Protein AF-B7PK39-F1 (afdb_monomer)

Sequence (153 aa):
VVTKTRPCSPFPLQSGCPTLRVLHLSDTHVDMGYEEGSLANCEEPLCCRANDGRPRGPEHVAAGHWGYFKHCDIPPRTFENMLKHIRDCQKIDYVIWTGDSVAHDYWNTSRESNLAVIDYTTKTLAKYLDPSGVTVFPALGNHEGEPSDRYFL

Mean predicted aligned error: 5.94 Å

Foldseek 3Di:
DPPDDDPDDDDPDDPPDDDAAEAEAEQQAEDQQADFQWFQPAPDLATRGVVSGHDDDPPTDTAHPQGDDHSYHGHPVNVLVVLQCCLVPHDHQEYEYEANQHHPVLVPDDLVNLVVSVVSNVVSNCVRCVVVVYYYDYHYDQVSDVNGNDDDD

InterPro domains:
  IPR004843 Calcineurin-like, phosphoesterase domain [PF00149] (20-147)
  IPR029052 Metallo-dependent phosphatase-like [G3DSA:3.60.21.10] (18-151)
  IPR029052 Metallo-dependent phosphatase-like [SSF56300] (18-149)

Radius of gyration: 19.95 Å; Cα contacts (8 Å, |Δi|>4): 250; chains: 1; bounding box: 39×40×61 Å

pLDDT: mean 92.89, std 9.27, range [53.06, 98.69]

Solvent-accessible surface area (backbone atoms only — not comparable to full-atom values): 8952 Å² total; per-residue (Å²): 132,86,78,80,70,77,78,75,77,79,74,78,78,63,90,86,64,89,81,86,40,70,45,79,47,60,67,60,18,43,23,89,59,54,29,70,51,10,13,30,72,57,94,54,86,54,29,16,20,66,88,60,37,59,53,82,56,96,88,45,38,57,17,38,90,70,34,47,98,68,37,32,56,32,30,61,66,42,58,51,51,50,44,50,49,45,55,77,74,53,83,61,66,35,35,43,31,50,29,22,45,40,41,80,53,76,93,77,67,43,65,68,57,39,50,50,43,50,50,50,53,52,53,52,48,44,72,47,34,47,87,74,71,39,53,75,48,76,45,80,37,52,45,64,34,72,62,63,70,51,82,87,130

Organism: Ixodes scapularis (NCBI:txid6945)

Nearest PDB structures (foldseek):
  5fic-assembly4_D  TM=9.168E-01  e=5.416E-14  Mus musculus
  5hqn-assembly2_B  TM=9.186E-01  e=1.261E-13  Mus musculus
  5fi9-assembly1_A  TM=9.233E-01  e=1.117E-13  Mus musculus
  5jg8-assembly1_A  TM=9.296E-01  e=5.364E-13  Homo sapiens
  5qul-assembly1_A  TM=4.368E-01  e=7.209E+00  Pyrococcus furiosus

Secondary structure (DSSP, 8-state):
----PPPPPPPPPPTT-----EEEE----B-TTB-TTSBSS-SSSS-SBGGG----STT--BPBTTB-SSS--B-HHHHHHHHHHHHHH---SEEEE----B-S-TTS--HHHHHHHHHHHHHHHHHHHGGGT-EEEE---STTSSSTT----

Structure (mmCIF, N/CA/C/O backbone):
data_AF-B7PK39-F1
#
_entry.id   AF-B7PK39-F1
#
loop_
_atom_site.group_PDB
_atom_site.id
_atom_site.type_symbol
_atom_site.label_atom_id
_atom_site.label_alt_id
_atom_site.label_comp_id
_atom_site.label_asym_id
_atom_site.label_entity_id
_atom_site.label_seq_id
_atom_site.pdbx_PDB_ins_code
_atom_site.Cartn_x
_atom_site.Cartn_y
_atom_site.Cartn_z
_atom_site.occupancy
_atom_site.B_iso_or_equiv
_atom_site.auth_seq_id
_atom_site.auth_comp_id
_atom_site.auth_asym_id
_atom_site.auth_atom_id
_atom_site.pdbx_PDB_model_num
ATOM 1 N N . VAL A 1 1 ? 20.848 12.275 39.085 1.00 57.44 1 VAL A N 1
ATOM 2 C CA . VAL A 1 1 ? 20.715 10.842 38.733 1.00 57.44 1 VAL A CA 1
ATOM 3 C C . VAL A 1 1 ? 19.270 10.446 38.980 1.00 57.44 1 VAL A C 1
ATOM 5 O O . VAL A 1 1 ? 18.874 10.375 40.134 1.00 57.44 1 VAL A O 1
ATOM 8 N N . VAL A 1 2 ? 18.457 10.301 37.929 1.00 55.69 2 VAL A N 1
ATOM 9 C CA . VAL A 1 2 ? 17.087 9.782 38.074 1.00 55.69 2 VAL A CA 1
ATOM 10 C C . VAL A 1 2 ? 17.217 8.289 38.341 1.00 55.69 2 VAL A C 1
ATOM 12 O O . VAL A 1 2 ? 17.658 7.533 37.476 1.00 55.69 2 VAL A O 1
ATOM 15 N N . THR A 1 3 ? 16.922 7.865 39.564 1.00 59.22 3 THR A N 1
ATOM 16 C CA . THR A 1 3 ? 16.892 6.451 39.924 1.00 59.22 3 THR A CA 1
ATOM 17 C C . THR A 1 3 ? 15.700 5.817 39.217 1.00 59.22 3 THR A C 1
ATOM 19 O O . THR A 1 3 ? 14.547 6.054 39.566 1.00 59.22 3 THR A O 1
ATOM 22 N N . LYS A 1 4 ? 15.976 5.037 38.167 1.00 62.62 4 LYS A N 1
ATOM 23 C CA . LYS A 1 4 ? 14.967 4.245 37.461 1.00 62.62 4 LYS A CA 1
ATOM 24 C C . LYS A 1 4 ? 14.355 3.278 38.477 1.00 62.62 4 LYS A C 1
ATOM 26 O O . LYS A 1 4 ? 15.022 2.347 38.929 1.00 62.62 4 LYS A O 1
ATOM 31 N N . THR A 1 5 ? 13.125 3.544 38.906 1.00 68.62 5 THR A N 1
ATOM 32 C CA . THR A 1 5 ? 12.383 2.632 39.775 1.00 68.62 5 THR A CA 1
ATOM 33 C C . THR A 1 5 ? 12.206 1.304 39.046 1.00 68.62 5 THR A C 1
ATOM 35 O O . THR A 1 5 ? 12.088 1.263 37.817 1.00 68.62 5 THR A O 1
ATOM 38 N N . ARG A 1 6 ? 12.257 0.191 39.792 1.00 69.50 6 ARG A N 1
ATOM 39 C CA . ARG A 1 6 ? 11.995 -1.130 39.210 1.00 69.50 6 ARG A CA 1
ATOM 40 C C . ARG A 1 6 ? 10.620 -1.083 38.533 1.00 69.50 6 ARG A C 1
ATOM 42 O O . ARG A 1 6 ? 9.684 -0.599 39.176 1.00 69.50 6 ARG A O 1
ATOM 49 N N . PRO A 1 7 ? 10.489 -1.561 37.281 1.00 72.19 7 PRO A N 1
ATOM 50 C CA . PRO A 1 7 ? 9.181 -1.711 36.666 1.00 72.19 7 PRO A CA 1
ATOM 51 C C . PRO A 1 7 ? 8.297 -2.509 37.624 1.00 72.19 7 PRO A C 1
ATOM 53 O O . PRO A 1 7 ? 8.744 -3.520 38.172 1.00 72.19 7 PRO A O 1
ATOM 56 N N . CYS A 1 8 ? 7.083 -2.021 37.875 1.00 69.00 8 CYS A N 1
ATOM 57 C CA . CYS A 1 8 ? 6.112 -2.768 38.663 1.00 69.00 8 CYS A CA 1
ATOM 58 C C . CYS A 1 8 ? 5.937 -4.144 38.007 1.00 69.00 8 CYS A C 1
ATOM 60 O O . CYS A 1 8 ? 5.786 -4.216 36.785 1.00 69.00 8 CYS A O 1
ATOM 62 N N . SER A 1 9 ? 6.002 -5.225 38.790 1.00 71.75 9 SER A N 1
ATOM 63 C CA . SER A 1 9 ? 5.719 -6.559 38.260 1.00 71.75 9 SER A CA 1
ATOM 64 C C . SER A 1 9 ? 4.327 -6.538 37.623 1.00 71.75 9 SER A C 1
ATOM 66 O O . SER A 1 9 ? 3.400 -6.033 38.264 1.00 71.75 9 SER A O 1
ATOM 68 N N . PRO A 1 10 ? 4.158 -7.032 36.384 1.00 74.44 10 PRO A N 1
ATOM 69 C CA . PRO A 1 10 ? 2.854 -7.025 35.744 1.00 74.44 10 PRO A CA 1
ATOM 70 C C . PRO A 1 10 ? 1.879 -7.810 36.619 1.00 74.44 10 PRO A C 1
ATOM 72 O O . PRO A 1 10 ? 2.151 -8.951 36.999 1.00 74.44 10 PRO A O 1
ATOM 75 N N . PHE A 1 11 ? 0.759 -7.180 36.973 1.00 72.44 11 PHE A N 1
ATOM 76 C CA . PHE A 1 11 ? -0.318 -7.877 37.658 1.00 72.44 11 PHE A CA 1
ATOM 77 C C . PHE A 1 11 ? -0.808 -9.000 36.737 1.00 72.44 11 PHE A C 1
ATOM 79 O O . PHE A 1 11 ? -1.064 -8.734 35.558 1.00 72.44 11 PHE A O 1
ATOM 86 N N . PRO A 1 12 ? -0.918 -10.247 37.226 1.00 76.00 12 PRO A N 1
ATOM 87 C CA . PRO A 1 12 ? -1.445 -11.326 36.410 1.00 76.00 12 PRO A CA 1
ATOM 88 C C . PRO A 1 12 ? -2.855 -10.946 35.958 1.00 76.00 12 PRO A C 1
ATOM 90 O O . PRO A 1 12 ? -3.715 -10.622 36.780 1.00 76.00 12 PRO A O 1
ATOM 93 N N . LEU A 1 13 ? -3.069 -10.940 34.640 1.00 76.31 13 LEU A N 1
ATOM 94 C CA . LEU A 1 13 ? -4.383 -10.677 34.066 1.00 76.31 13 LEU A CA 1
ATOM 95 C C . LEU A 1 13 ? -5.362 -11.722 34.608 1.00 76.31 13 LEU A C 1
ATOM 97 O O . LEU A 1 13 ? -5.096 -12.924 34.555 1.00 76.31 13 LEU A O 1
ATOM 101 N N . GLN A 1 14 ? -6.487 -11.260 35.152 1.00 77.69 14 GLN A N 1
ATOM 102 C CA . GLN A 1 14 ? -7.544 -12.156 35.602 1.00 77.69 14 GLN A CA 1
ATOM 103 C C . GLN A 1 14 ? -8.109 -12.935 34.409 1.00 77.69 14 GLN A C 1
ATOM 105 O O . GLN A 1 14 ? -8.208 -12.430 33.288 1.00 77.69 14 GLN A O 1
ATOM 110 N N . SER A 1 15 ? -8.477 -14.192 34.649 1.00 81.50 15 SER A N 1
ATOM 111 C CA . SER A 1 15 ? -9.126 -15.020 33.633 1.00 81.50 15 SER A CA 1
ATOM 112 C C . SER A 1 15 ? -10.461 -14.389 33.223 1.00 81.50 15 SER A C 1
ATOM 114 O O . SER A 1 15 ? -11.266 -14.047 34.084 1.00 81.50 15 SER A O 1
ATOM 116 N N . GLY A 1 16 ? -10.696 -14.240 31.917 1.00 82.25 16 GLY A N 1
ATOM 117 C CA . GLY A 1 16 ? -11.945 -13.684 31.382 1.00 82.25 16 GLY A CA 1
ATOM 118 C C . GLY A 1 16 ? -11.951 -12.172 31.136 1.00 82.25 16 GLY A C 1
ATOM 119 O O . GLY A 1 16 ? -12.984 -11.646 30.727 1.00 82.25 16 GLY A O 1
ATOM 120 N N . CYS A 1 17 ? -10.829 -11.467 31.326 1.00 85.44 17 CYS A N 1
ATOM 121 C CA . CYS A 1 17 ? -10.727 -10.075 30.883 1.00 85.44 17 CYS A CA 1
ATOM 122 C C . CYS A 1 17 ? -10.944 -9.961 29.359 1.00 85.44 17 CYS A C 1
ATOM 124 O O . CYS A 1 17 ? -10.414 -10.787 28.605 1.00 85.44 17 CYS A O 1
ATOM 126 N N . PRO A 1 18 ? -11.683 -8.940 28.884 1.00 87.88 18 PRO A N 1
ATOM 127 C CA . PRO A 1 18 ? -11.814 -8.685 27.457 1.00 87.88 18 PRO A CA 1
ATOM 128 C C . PRO A 1 18 ? -10.438 -8.399 26.844 1.00 87.88 18 PRO A C 1
ATOM 130 O O . PRO A 1 18 ? -9.589 -7.751 27.457 1.00 87.88 18 PRO A O 1
ATOM 133 N N . THR A 1 19 ? -10.223 -8.895 25.628 1.00 90.31 19 THR A N 1
ATOM 134 C CA . THR A 1 19 ? -8.996 -8.659 24.859 1.00 90.31 19 THR A CA 1
ATOM 135 C C . THR A 1 19 ? -9.296 -7.724 23.702 1.00 90.31 19 THR A C 1
ATOM 137 O O . THR A 1 19 ? -10.348 -7.834 23.077 1.00 90.31 19 THR A O 1
ATOM 140 N N . LEU A 1 20 ? -8.362 -6.813 23.433 1.00 94.38 20 LEU A N 1
ATOM 141 C CA . LEU A 1 20 ? -8.376 -5.979 22.238 1.00 94.38 20 LEU A CA 1
ATOM 142 C C . LEU A 1 20 ? -7.476 -6.607 21.177 1.00 94.38 20 LEU A C 1
ATOM 144 O O . LEU A 1 20 ? -6.361 -7.044 21.472 1.00 94.38 20 LEU A O 1
ATOM 148 N N . ARG A 1 21 ? -7.956 -6.634 19.939 1.00 95.81 21 ARG A N 1
ATOM 149 C CA . A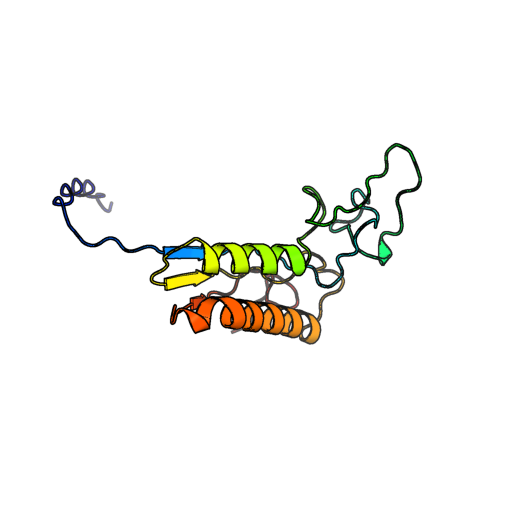RG A 1 21 ? -7.242 -7.110 18.756 1.00 95.81 21 ARG A CA 1
ATOM 150 C C . ARG A 1 21 ? -6.919 -5.909 17.884 1.00 95.81 21 ARG A C 1
ATOM 152 O O . ARG A 1 21 ? -7.780 -5.385 17.181 1.00 95.81 21 ARG A O 1
ATOM 159 N N . VAL A 1 22 ? -5.666 -5.483 17.964 1.00 97.94 22 VAL A N 1
ATOM 160 C CA . VAL A 1 22 ? -5.146 -4.333 17.226 1.00 97.94 22 VAL A CA 1
ATOM 161 C C . VAL A 1 22 ? -4.411 -4.841 16.001 1.00 97.94 22 VAL A C 1
ATOM 163 O O . VAL A 1 22 ? -3.466 -5.619 16.131 1.00 97.94 22 VAL A O 1
ATOM 166 N N . LEU A 1 23 ? -4.841 -4.410 14.819 1.00 98.06 23 LEU A N 1
ATOM 167 C CA . LEU A 1 23 ? -4.058 -4.615 13.607 1.00 98.06 23 LEU A CA 1
ATOM 168 C C . LEU A 1 23 ? -3.035 -3.485 13.495 1.00 98.06 23 LEU A C 1
ATOM 170 O O . LEU A 1 23 ? -3.400 -2.315 13.578 1.00 98.06 23 LEU A O 1
ATOM 174 N N . HIS A 1 24 ? -1.771 -3.830 13.275 1.00 98.38 24 HIS A N 1
ATOM 175 C CA . HIS A 1 24 ? -0.722 -2.863 12.965 1.00 98.38 24 HIS A CA 1
ATOM 176 C C . HIS A 1 24 ? -0.264 -3.081 11.523 1.00 98.38 24 HIS A C 1
ATOM 178 O O . HIS A 1 24 ? 0.194 -4.169 11.179 1.00 98.38 24 HIS A O 1
ATOM 184 N N . LEU A 1 25 ? -0.441 -2.060 10.687 1.00 98.19 25 LEU A N 1
ATOM 185 C CA . LEU A 1 25 ? 0.040 -2.004 9.309 1.00 98.19 25 LEU A CA 1
ATOM 186 C C . LEU A 1 25 ? 1.148 -0.956 9.195 1.00 98.19 25 LEU A C 1
ATOM 188 O O . LEU A 1 25 ? 1.045 0.117 9.785 1.00 98.19 25 LEU A O 1
ATOM 192 N N . SER A 1 26 ? 2.180 -1.250 8.417 1.00 98.06 26 SER A N 1
ATOM 193 C CA . 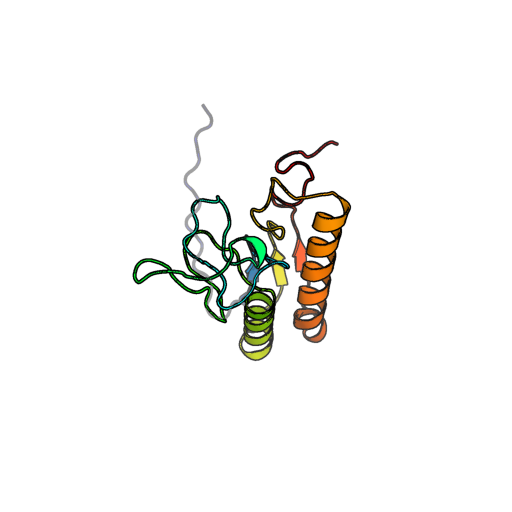SER A 1 26 ? 3.309 -0.354 8.159 1.00 98.06 26 SER A CA 1
ATOM 194 C C . SER A 1 26 ? 3.968 -0.738 6.837 1.00 98.06 26 SER A C 1
ATOM 196 O O . SER A 1 26 ? 3.801 -1.886 6.415 1.00 98.06 26 SER A O 1
ATOM 198 N N . ASP A 1 27 ? 4.687 0.199 6.217 1.00 98.00 27 ASP A N 1
ATOM 199 C CA . ASP A 1 27 ? 5.629 -0.062 5.117 1.00 98.00 27 ASP A CA 1
ATOM 200 C C . ASP A 1 27 ? 4.978 -0.830 3.958 1.00 98.00 27 ASP A C 1
ATOM 202 O O . ASP A 1 27 ? 5.487 -1.832 3.452 1.00 98.00 27 ASP A O 1
ATOM 206 N N . THR A 1 28 ? 3.775 -0.400 3.571 1.00 96.25 28 THR A N 1
ATOM 207 C CA . THR A 1 28 ? 3.022 -1.086 2.514 1.00 96.25 28 THR A CA 1
ATOM 208 C C . THR A 1 28 ? 3.646 -0.915 1.141 1.00 96.25 28 THR A C 1
ATOM 210 O O . THR A 1 28 ? 3.394 -1.783 0.314 1.00 96.25 28 THR A O 1
ATOM 213 N N . HIS A 1 29 ? 4.386 0.181 0.908 1.00 97.94 29 HIS A N 1
ATOM 214 C CA . HIS A 1 29 ? 5.094 0.512 -0.332 1.00 97.94 29 HIS A CA 1
ATOM 215 C C . HIS A 1 29 ? 4.413 -0.066 -1.578 1.00 97.94 29 HIS A C 1
ATOM 217 O O . HIS A 1 29 ? 4.843 -1.062 -2.161 1.00 97.94 29 HIS A O 1
ATOM 223 N N . VAL A 1 30 ? 3.270 0.515 -1.945 1.00 97.69 30 VAL A N 1
ATOM 224 C CA . VAL A 1 30 ? 2.487 0.029 -3.078 1.00 97.69 30 VAL A CA 1
ATOM 225 C C . VAL A 1 30 ? 3.053 0.626 -4.356 1.00 97.69 30 VAL A C 1
ATOM 227 O O . VAL A 1 30 ? 2.918 1.822 -4.620 1.00 97.69 30 VAL A O 1
ATOM 230 N N . ASP A 1 31 ? 3.643 -0.228 -5.182 1.00 97.56 31 ASP A N 1
ATOM 231 C CA . ASP A 1 31 ? 4.198 0.176 -6.460 1.00 97.56 31 ASP A CA 1
ATOM 232 C C . ASP A 1 31 ? 3.139 0.128 -7.567 1.00 97.56 31 ASP A C 1
ATOM 234 O O . ASP A 1 31 ? 2.844 -0.916 -8.156 1.00 97.56 31 ASP A O 1
ATOM 238 N N . MET A 1 32 ? 2.593 1.300 -7.892 1.00 96.75 32 MET A N 1
ATOM 239 C CA . MET A 1 32 ? 1.640 1.470 -8.994 1.00 96.75 32 MET A CA 1
ATOM 240 C C . MET A 1 32 ? 2.251 1.179 -10.376 1.00 96.75 32 MET A C 1
ATOM 242 O O . MET A 1 32 ? 1.506 0.957 -11.330 1.00 96.75 32 MET A O 1
ATOM 246 N N . GLY A 1 33 ? 3.581 1.171 -10.491 1.00 96.38 33 GLY A N 1
ATOM 247 C CA . GLY A 1 33 ? 4.331 0.816 -11.693 1.00 96.38 33 GLY A CA 1
ATOM 248 C C . GLY A 1 33 ? 4.683 -0.670 -11.807 1.00 96.38 33 GLY A C 1
ATOM 249 O O . GLY A 1 33 ? 5.221 -1.065 -12.844 1.00 96.38 33 GLY A O 1
ATOM 250 N N . TYR A 1 34 ? 4.383 -1.494 -10.793 1.00 98.06 34 TYR A N 1
ATOM 251 C CA . TYR A 1 34 ? 4.747 -2.911 -10.789 1.00 98.06 34 TYR A CA 1
ATOM 252 C C . TYR A 1 34 ? 4.119 -3.653 -11.973 1.00 98.06 34 TYR A C 1
ATOM 254 O O . TYR A 1 34 ? 2.893 -3.773 -12.085 1.00 98.06 34 TYR A O 1
ATOM 262 N N . GLU A 1 35 ? 4.953 -4.287 -12.793 1.00 98.25 35 GLU A N 1
ATOM 263 C CA . GLU A 1 35 ? 4.534 -5.101 -13.926 1.00 98.25 35 GLU A CA 1
ATOM 264 C C . GLU A 1 35 ? 4.998 -6.553 -13.766 1.00 98.25 35 GLU A C 1
ATOM 266 O O . GLU A 1 35 ? 6.188 -6.849 -13.687 1.00 98.25 35 GLU A O 1
ATOM 271 N N . GLU A 1 36 ? 4.055 -7.496 -13.771 1.00 98.44 36 GLU A N 1
ATOM 272 C CA . GLU A 1 36 ? 4.386 -8.922 -13.761 1.00 98.44 36 GLU A CA 1
ATOM 273 C C . GLU A 1 36 ? 5.220 -9.323 -14.992 1.00 98.44 36 GLU A C 1
ATOM 275 O O . GLU A 1 36 ? 4.980 -8.907 -16.132 1.00 98.44 36 GLU A O 1
ATOM 280 N N . GLY A 1 37 ? 6.227 -10.161 -14.757 1.00 97.88 37 GLY A N 1
ATOM 281 C CA . GLY A 1 37 ? 7.142 -10.656 -15.775 1.00 97.88 37 GLY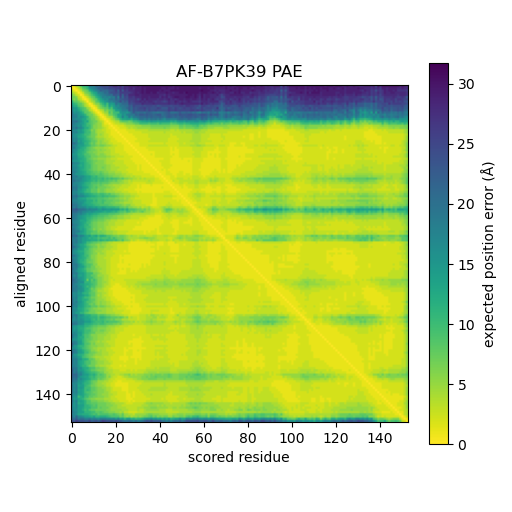 A CA 1
ATOM 282 C C . GLY A 1 37 ? 8.196 -9.650 -16.244 1.00 97.88 37 GLY A C 1
ATOM 283 O O . GLY A 1 37 ? 8.922 -9.957 -17.192 1.00 97.88 37 GLY A O 1
ATOM 284 N N . SER A 1 38 ? 8.249 -8.442 -15.681 1.00 97.88 38 SER A N 1
ATOM 285 C CA . SER A 1 38 ? 9.354 -7.497 -15.895 1.00 97.88 38 SER A C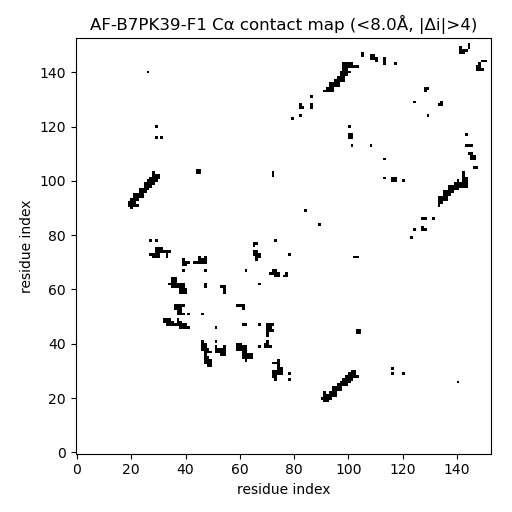A 1
ATOM 286 C C . SER A 1 38 ? 10.648 -8.005 -15.242 1.00 97.88 38 SER A C 1
ATOM 288 O O . SER A 1 38 ? 10.653 -9.041 -14.569 1.00 97.88 38 SER A O 1
ATOM 290 N N . LEU A 1 39 ? 11.771 -7.331 -15.482 1.00 97.75 39 LEU A N 1
ATOM 291 C CA . LEU A 1 39 ? 13.046 -7.679 -14.861 1.00 97.75 39 LEU A CA 1
ATOM 292 C C . LEU A 1 39 ? 13.019 -7.356 -13.356 1.00 97.75 39 LEU A C 1
ATOM 294 O O . LEU A 1 39 ? 12.858 -6.207 -12.962 1.00 97.75 39 LEU A O 1
ATOM 298 N N . ALA A 1 40 ? 13.204 -8.369 -12.510 1.00 97.50 40 ALA A N 1
ATOM 299 C CA . ALA A 1 40 ? 13.096 -8.240 -11.053 1.00 97.50 40 ALA A CA 1
ATOM 300 C C . ALA A 1 40 ? 14.446 -8.109 -10.327 1.00 97.50 40 ALA A C 1
ATOM 302 O O . ALA A 1 40 ? 14.500 -7.750 -9.152 1.00 97.50 40 ALA A O 1
ATOM 303 N N . ASN A 1 41 ? 15.544 -8.444 -11.002 1.00 96.06 41 ASN A N 1
ATOM 304 C CA . ASN A 1 41 ? 16.913 -8.332 -10.496 1.00 96.06 41 ASN A CA 1
ATOM 305 C C . ASN A 1 41 ? 17.757 -7.415 -11.390 1.00 96.06 41 ASN A C 1
ATOM 307 O O . ASN A 1 41 ? 18.819 -7.809 -11.865 1.00 96.06 41 ASN A O 1
ATOM 311 N N . CYS A 1 42 ? 17.234 -6.218 -11.641 1.00 93.44 42 CYS A N 1
ATOM 312 C CA . CYS A 1 42 ? 17.947 -5.138 -12.308 1.00 93.44 42 CYS A CA 1
ATOM 313 C C . CYS A 1 42 ? 19.033 -4.525 -11.395 1.00 93.44 42 CYS A C 1
ATOM 315 O O . CYS A 1 42 ? 19.169 -4.915 -10.234 1.00 93.44 42 CYS A O 1
ATOM 317 N N . GLU A 1 43 ? 19.819 -3.586 -11.926 1.00 91.44 43 GLU A N 1
ATOM 318 C CA . GLU A 1 43 ? 20.868 -2.870 -11.175 1.00 91.44 43 GLU A CA 1
ATOM 319 C C . GLU A 1 43 ? 20.370 -1.557 -10.533 1.00 91.44 43 GLU A C 1
ATOM 321 O O . GLU A 1 43 ? 21.143 -0.861 -9.876 1.00 91.44 43 GLU A O 1
ATOM 326 N N . GLU A 1 44 ? 19.085 -1.227 -10.699 1.00 90.88 44 GLU A N 1
ATOM 327 C CA . GLU A 1 44 ? 18.453 -0.042 -10.110 1.00 90.88 44 GLU A CA 1
ATOM 328 C C . GLU A 1 44 ? 18.026 -0.292 -8.650 1.00 90.88 44 GLU A C 1
ATOM 330 O O . GLU A 1 44 ? 17.843 -1.444 -8.237 1.00 90.88 44 GLU A O 1
ATOM 335 N N . PRO A 1 45 ? 17.818 0.766 -7.843 1.00 91.94 45 PRO A N 1
ATOM 336 C CA . PRO A 1 45 ? 17.361 0.605 -6.461 1.00 91.94 45 PRO A CA 1
ATOM 337 C C . PRO A 1 45 ? 15.966 -0.039 -6.341 1.00 91.94 45 PRO A C 1
ATOM 339 O O . PRO A 1 45 ? 15.691 -0.704 -5.341 1.00 91.94 45 PRO A O 1
ATOM 342 N N . LEU A 1 46 ? 15.115 0.138 -7.359 1.00 96.38 46 LEU A N 1
ATOM 343 C CA . LEU A 1 46 ? 13.784 -0.451 -7.500 1.00 96.38 46 LEU A CA 1
ATOM 344 C C . LEU A 1 46 ? 13.637 -1.001 -8.926 1.00 96.38 46 LEU A C 1
ATOM 346 O O . LEU A 1 46 ? 13.895 -0.290 -9.892 1.00 96.38 46 LEU A O 1
ATOM 350 N N . CYS A 1 47 ? 13.201 -2.250 -9.015 1.00 96.94 47 CYS A N 1
ATOM 351 C CA . CYS A 1 47 ? 12.961 -3.035 -10.216 1.00 96.94 47 CYS A CA 1
ATOM 352 C C . CYS A 1 47 ? 11.471 -3.434 -10.300 1.00 96.94 47 CYS A C 1
ATOM 354 O O . CYS A 1 47 ? 10.618 -2.914 -9.580 1.00 96.94 47 CYS A O 1
ATOM 356 N N . CYS A 1 48 ? 11.163 -4.457 -11.106 1.00 98.06 48 CYS A N 1
ATOM 357 C CA . CYS A 1 48 ? 9.821 -5.005 -11.304 1.00 98.06 48 CYS A CA 1
ATOM 358 C C . CYS A 1 48 ? 8.832 -4.062 -12.011 1.00 98.06 48 CYS A C 1
ATOM 360 O O . CYS A 1 48 ? 7.620 -4.284 -11.947 1.00 98.06 48 CYS A O 1
ATOM 362 N N . ARG A 1 49 ? 9.317 -3.053 -12.730 1.00 96.62 49 ARG A N 1
ATOM 363 C CA . ARG A 1 49 ? 8.513 -2.127 -13.526 1.00 96.62 49 ARG A CA 1
ATOM 364 C C . ARG A 1 49 ? 8.745 -2.323 -15.019 1.00 96.62 49 ARG A C 1
ATOM 366 O O . ARG A 1 49 ? 9.728 -2.910 -15.469 1.00 96.62 49 ARG A O 1
ATOM 373 N N . ALA A 1 50 ? 7.828 -1.791 -15.821 1.00 93.75 50 ALA A N 1
ATOM 374 C CA . ALA A 1 50 ? 7.881 -1.914 -17.279 1.00 93.75 50 ALA A CA 1
ATOM 375 C C . ALA A 1 50 ? 9.175 -1.353 -17.899 1.00 93.75 50 ALA A C 1
ATOM 377 O O . ALA A 1 50 ? 9.682 -1.878 -18.894 1.00 93.75 50 ALA A O 1
ATOM 378 N N . ASN A 1 51 ? 9.719 -0.286 -17.310 1.00 93.00 51 ASN A N 1
ATOM 379 C CA . ASN A 1 51 ? 10.934 0.386 -17.764 1.00 93.00 51 ASN A CA 1
ATOM 380 C C . ASN A 1 51 ? 12.226 -0.385 -17.443 1.00 93.00 51 ASN A C 1
ATOM 382 O O . ASN A 1 51 ? 13.229 -0.127 -18.103 1.00 93.00 51 ASN A O 1
ATOM 386 N N . ASP A 1 52 ? 12.194 -1.373 -16.544 1.00 94.31 52 ASP A N 1
ATOM 387 C CA . ASP A 1 52 ? 13.347 -2.249 -16.260 1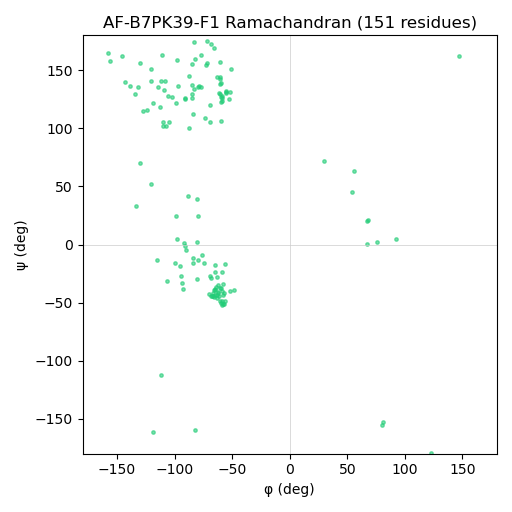.00 94.31 52 ASP A CA 1
ATOM 388 C C . ASP A 1 52 ? 13.549 -3.307 -17.357 1.00 94.31 52 ASP A C 1
ATOM 390 O O . ASP A 1 52 ? 14.546 -4.031 -17.402 1.00 94.31 52 ASP A O 1
ATOM 394 N N . GLY A 1 53 ? 12.588 -3.404 -18.280 1.00 94.94 53 GLY A N 1
ATOM 395 C CA . GLY A 1 53 ? 12.604 -4.339 -19.387 1.00 94.94 53 GLY A CA 1
ATOM 396 C C . GLY A 1 53 ? 12.175 -5.745 -18.981 1.00 94.94 53 GLY A C 1
ATOM 397 O O . GLY A 1 53 ? 11.398 -5.965 -18.054 1.00 94.94 53 GLY A O 1
ATOM 398 N N . ARG A 1 54 ? 12.640 -6.730 -19.752 1.00 96.69 54 ARG A N 1
ATOM 399 C CA . ARG A 1 54 ? 12.289 -8.145 -19.580 1.00 96.69 54 ARG A CA 1
ATOM 400 C C . ARG A 1 54 ? 13.551 -8.962 -19.314 1.00 96.69 54 ARG A C 1
ATOM 402 O O . ARG A 1 54 ? 14.604 -8.596 -19.839 1.00 96.69 54 ARG A O 1
ATOM 409 N N . PRO A 1 55 ? 13.452 -10.084 -18.585 1.00 95.81 55 PRO A N 1
ATOM 410 C CA . PRO A 1 55 ? 14.563 -11.013 -18.411 1.00 95.81 55 PRO A CA 1
ATOM 411 C C . PRO A 1 55 ? 15.168 -11.458 -19.749 1.00 95.81 55 PRO A C 1
ATOM 413 O O . PRO A 1 55 ? 14.459 -11.950 -20.628 1.00 95.81 55 PRO A O 1
ATOM 416 N N . ARG A 1 56 ? 16.483 -11.285 -19.915 1.00 92.69 56 ARG A N 1
ATOM 417 C CA . ARG A 1 56 ? 17.237 -11.659 -21.126 1.00 92.69 56 ARG A CA 1
ATOM 418 C C . ARG A 1 56 ? 18.465 -12.480 -20.752 1.00 92.69 56 ARG A C 1
ATOM 420 O O . ARG A 1 56 ? 19.576 -11.977 -20.803 1.00 92.69 56 ARG A O 1
ATOM 427 N N . GLY A 1 57 ? 18.264 -13.709 -20.297 1.00 91.00 57 GLY A N 1
ATOM 428 C CA . GLY A 1 57 ? 19.362 -14.585 -19.884 1.00 91.00 57 GLY A CA 1
ATOM 429 C C . GLY A 1 57 ? 18.969 -15.512 -18.738 1.00 91.00 57 GLY A C 1
ATOM 430 O O . GLY A 1 57 ? 17.952 -15.268 -18.086 1.00 91.00 57 GLY A O 1
ATOM 431 N N . PRO A 1 58 ? 19.735 -16.589 -18.507 1.00 92.00 58 PRO A N 1
ATOM 432 C CA . PRO A 1 58 ? 19.468 -17.547 -17.434 1.00 92.00 58 PRO A CA 1
ATOM 433 C C . PRO A 1 58 ? 19.601 -16.947 -16.023 1.00 92.00 58 PRO A C 1
ATOM 435 O O . PRO A 1 58 ? 19.017 -17.473 -15.081 1.00 92.00 58 PRO A O 1
ATOM 438 N N . GLU A 1 59 ? 20.358 -15.864 -15.867 1.00 93.75 59 GLU A N 1
ATOM 439 C CA . GLU A 1 59 ? 20.565 -15.140 -14.609 1.00 93.75 59 GLU A CA 1
ATOM 440 C C . GLU A 1 59 ? 19.466 -14.119 -14.286 1.00 93.75 59 GLU A C 1
ATOM 442 O O . GLU A 1 59 ? 19.358 -13.673 -13.142 1.00 93.75 59 GLU A O 1
ATOM 447 N N . HIS A 1 60 ? 18.645 -13.741 -15.268 1.00 95.75 60 HIS A N 1
ATOM 448 C CA . HIS A 1 60 ? 17.589 -12.754 -15.084 1.00 95.75 60 HIS A CA 1
ATOM 449 C C . HIS A 1 60 ? 16.304 -13.389 -14.544 1.00 95.75 60 HIS A C 1
ATOM 451 O O . HIS A 1 60 ? 15.848 -14.435 -15.007 1.00 95.75 60 HIS A O 1
ATOM 457 N N . VAL A 1 61 ? 15.684 -12.714 -13.582 1.00 96.75 61 VAL A N 1
ATOM 458 C CA . VAL A 1 61 ? 14.487 -13.171 -12.880 1.00 96.75 61 VAL A CA 1
ATOM 459 C C . VAL A 1 61 ? 13.290 -12.335 -13.308 1.00 96.75 61 VAL A C 1
ATOM 461 O O . VAL A 1 61 ? 13.354 -11.108 -13.345 1.00 96.75 61 VAL A O 1
ATOM 464 N N . ALA A 1 62 ? 12.190 -13.016 -13.621 1.00 97.38 62 ALA A N 1
ATOM 465 C CA . ALA A 1 62 ? 10.910 -12.392 -13.918 1.00 97.38 62 ALA A CA 1
ATOM 466 C C . ALA A 1 62 ? 10.186 -11.979 -12.628 1.00 97.38 62 ALA A C 1
ATOM 468 O O . ALA A 1 62 ? 10.104 -12.764 -11.680 1.00 97.38 62 ALA A O 1
ATOM 469 N N . ALA A 1 63 ? 9.613 -10.778 -12.617 1.00 98.25 63 ALA A N 1
ATOM 470 C CA . ALA A 1 63 ? 8.758 -10.287 -11.544 1.00 98.25 63 ALA A CA 1
ATOM 471 C C . ALA A 1 63 ? 7.536 -11.203 -11.376 1.00 98.25 63 ALA A C 1
ATOM 473 O O . ALA A 1 63 ? 6.835 -11.504 -12.344 1.00 98.25 63 ALA A O 1
ATOM 474 N N . GLY A 1 64 ? 7.296 -11.682 -10.156 1.00 98.12 64 GLY A N 1
ATOM 475 C CA . GLY A 1 64 ? 6.216 -12.622 -9.873 1.00 98.12 64 GLY A CA 1
ATOM 476 C C . GLY A 1 64 ? 4.838 -11.961 -9.824 1.00 98.12 64 GLY A C 1
ATOM 477 O O . GLY A 1 64 ? 4.698 -10.756 -9.620 1.00 98.12 64 GLY A O 1
ATOM 478 N N . HIS A 1 65 ? 3.779 -12.770 -9.918 1.00 98.38 65 HIS A N 1
ATOM 479 C CA . HIS A 1 65 ? 2.419 -12.250 -9.776 1.00 98.38 65 HIS A CA 1
ATOM 480 C C . HIS A 1 65 ? 2.205 -11.566 -8.418 1.00 98.38 65 HIS A C 1
ATOM 482 O O . HIS A 1 65 ? 1.596 -10.515 -8.366 1.00 98.38 65 HIS A O 1
ATOM 488 N N . TRP A 1 66 ? 2.730 -12.077 -7.307 1.00 98.31 66 TRP A N 1
ATOM 489 C CA . TRP A 1 66 ? 2.473 -11.487 -5.982 1.00 98.31 66 TRP A CA 1
ATOM 490 C C . TRP A 1 66 ? 3.581 -10.558 -5.465 1.00 98.31 66 TRP A C 1
ATOM 492 O O . TRP A 1 66 ? 3.499 -10.089 -4.332 1.00 98.31 66 TRP A O 1
ATOM 502 N N . GLY A 1 67 ? 4.605 -10.279 -6.270 1.00 97.69 67 GLY A N 1
ATOM 503 C CA . GLY A 1 67 ? 5.788 -9.536 -5.839 1.00 97.69 67 GLY A CA 1
ATOM 504 C C . GLY A 1 67 ? 7.084 -10.316 -6.054 1.00 97.69 67 GLY A C 1
ATOM 505 O O . GLY A 1 67 ? 7.090 -11.446 -6.555 1.00 97.69 67 GLY A O 1
ATOM 506 N N . TYR A 1 68 ? 8.194 -9.695 -5.662 1.00 97.19 68 TYR A N 1
ATOM 507 C CA . TYR A 1 68 ? 9.526 -10.291 -5.641 1.00 97.19 68 TYR A CA 1
ATOM 508 C C . TYR A 1 68 ? 10.296 -9.779 -4.419 1.00 97.19 68 TYR A C 1
ATOM 510 O O . TYR A 1 68 ? 10.190 -8.616 -4.068 1.00 97.19 68 TYR A O 1
ATOM 518 N N . PHE A 1 69 ? 11.060 -10.646 -3.757 1.00 90.50 69 PHE A N 1
ATOM 519 C CA . PHE A 1 69 ? 11.556 -10.422 -2.390 1.00 90.50 69 PHE A CA 1
ATOM 520 C C . PHE A 1 69 ? 12.801 -9.522 -2.260 1.00 90.50 69 PHE A C 1
ATOM 522 O O . PHE A 1 69 ? 13.338 -9.409 -1.160 1.00 90.50 69 PHE A O 1
ATOM 529 N N . LYS A 1 70 ? 13.327 -8.971 -3.362 1.00 91.06 70 LYS A N 1
ATOM 530 C CA . LYS A 1 70 ? 14.549 -8.146 -3.351 1.00 91.06 70 LYS A CA 1
ATOM 531 C C . LYS A 1 70 ? 14.242 -6.688 -3.675 1.00 91.06 70 LYS A C 1
ATOM 533 O O . LYS A 1 70 ? 13.604 -6.014 -2.885 1.00 91.06 70 LYS A O 1
ATOM 538 N N . HIS A 1 71 ? 14.705 -6.211 -4.824 1.00 92.44 71 HIS A N 1
ATOM 539 C CA . HIS A 1 71 ? 14.651 -4.814 -5.235 1.00 92.44 71 HIS A CA 1
ATOM 540 C C . HIS A 1 71 ? 13.273 -4.446 -5.784 1.00 92.44 71 HIS A C 1
ATOM 542 O O . HIS A 1 71 ? 13.190 -3.786 -6.802 1.00 92.44 71 HIS A O 1
ATOM 548 N N . CYS A 1 72 ? 12.188 -4.939 -5.190 1.00 97.69 72 CYS A N 1
ATOM 549 C CA . CYS A 1 72 ? 10.842 -4.661 -5.667 1.00 97.69 72 CYS A CA 1
ATOM 550 C C . CYS A 1 72 ? 9.911 -4.404 -4.496 1.00 97.69 72 CYS A C 1
ATOM 552 O O . CYS A 1 72 ? 9.893 -5.160 -3.526 1.00 97.69 72 CYS A O 1
ATOM 554 N N . ASP A 1 73 ? 9.088 -3.385 -4.661 1.00 97.88 73 ASP A N 1
ATOM 555 C CA . ASP A 1 73 ? 7.932 -3.118 -3.825 1.00 97.88 73 ASP A CA 1
ATOM 556 C C . ASP A 1 73 ? 6.729 -3.955 -4.290 1.00 97.88 73 ASP A C 1
ATOM 558 O O . ASP A 1 73 ? 6.802 -4.700 -5.280 1.00 97.88 73 ASP A O 1
ATOM 562 N N . ILE A 1 74 ? 5.618 -3.916 -3.549 1.00 98.12 74 ILE A N 1
ATOM 563 C CA . ILE A 1 74 ? 4.496 -4.825 -3.815 1.00 98.12 74 ILE A CA 1
ATOM 564 C C . ILE A 1 74 ? 3.531 -4.254 -4.858 1.00 98.12 74 ILE A C 1
ATOM 566 O O . ILE A 1 74 ? 3.235 -3.058 -4.856 1.00 98.12 74 ILE A O 1
ATOM 570 N N . PRO A 1 75 ? 2.940 -5.104 -5.716 1.00 98.25 75 PRO A N 1
ATOM 571 C CA . PRO A 1 75 ? 1.891 -4.648 -6.609 1.00 98.25 75 PRO A CA 1
ATOM 572 C C . PRO A 1 75 ? 0.584 -4.366 -5.842 1.00 98.25 75 PRO A C 1
ATOM 574 O O . PRO A 1 75 ? 0.296 -5.038 -4.841 1.00 98.25 75 PRO A O 1
ATOM 577 N N . PRO A 1 76 ? -0.302 -3.505 -6.382 1.00 98.50 76 PRO A N 1
ATOM 578 C CA . PRO A 1 76 ? -1.615 -3.191 -5.807 1.00 98.50 76 PRO A CA 1
ATOM 579 C C . PRO A 1 76 ? -2.435 -4.427 -5.411 1.00 98.50 76 PRO A C 1
ATOM 581 O O . PRO A 1 76 ? -3.059 -4.474 -4.351 1.00 98.50 76 PRO A O 1
ATOM 584 N N . ARG A 1 77 ? -2.368 -5.481 -6.233 1.00 98.56 77 ARG A N 1
ATOM 585 C CA . ARG A 1 77 ? -3.065 -6.754 -6.001 1.00 98.56 77 ARG A CA 1
ATOM 586 C C . ARG A 1 77 ? -2.619 -7.485 -4.732 1.00 98.56 77 ARG A C 1
ATOM 588 O O . ARG A 1 77 ? -3.460 -8.096 -4.080 1.00 98.56 77 ARG A O 1
ATOM 595 N N . THR A 1 78 ? -1.342 -7.414 -4.351 1.00 98.62 78 THR A N 1
ATOM 596 C CA . THR A 1 78 ? -0.847 -8.030 -3.108 1.00 98.62 78 THR A CA 1
ATOM 597 C C . THR A 1 78 ? -1.406 -7.299 -1.894 1.00 98.62 78 THR A C 1
ATOM 599 O O . THR A 1 78 ? -1.917 -7.944 -0.976 1.00 98.62 78 THR A O 1
ATOM 602 N N . PHE A 1 79 ? -1.402 -5.965 -1.933 1.00 98.56 79 PHE A N 1
ATOM 603 C CA . PHE A 1 79 ? -1.992 -5.131 -0.889 1.00 98.56 79 PHE A CA 1
ATOM 604 C C . PHE A 1 79 ? -3.501 -5.385 -0.734 1.00 98.56 79 PHE A C 1
ATOM 606 O O . PHE A 1 79 ? -3.981 -5.666 0.366 1.00 98.56 79 PHE A O 1
ATOM 613 N N . GLU A 1 80 ? -4.252 -5.395 -1.840 1.00 98.69 80 GLU A N 1
ATOM 614 C CA . GLU A 1 80 ? -5.686 -5.702 -1.817 1.00 98.69 80 GLU A CA 1
ATOM 615 C C . GLU A 1 80 ? -5.982 -7.123 -1.316 1.00 98.69 80 GLU A C 1
ATOM 617 O O . GLU A 1 80 ? -6.918 -7.323 -0.540 1.00 98.69 80 GLU A O 1
ATOM 622 N N . ASN A 1 81 ? -5.187 -8.120 -1.719 1.00 98.69 81 ASN A N 1
ATOM 623 C CA . ASN A 1 81 ? -5.370 -9.500 -1.272 1.00 98.69 81 ASN A CA 1
ATOM 624 C C . ASN A 1 81 ? -5.117 -9.659 0.237 1.00 98.69 81 ASN A C 1
ATOM 626 O O . ASN A 1 81 ? -5.867 -10.369 0.910 1.00 98.69 81 ASN A O 1
ATOM 630 N N . MET A 1 82 ? -4.112 -8.963 0.779 1.00 98.25 82 MET A N 1
ATOM 631 C CA . MET A 1 82 ? -3.863 -8.894 2.222 1.00 98.25 82 MET A CA 1
ATOM 632 C C . MET A 1 82 ? -5.077 -8.317 2.962 1.00 98.25 82 MET A C 1
ATOM 634 O O . MET A 1 82 ? -5.581 -8.946 3.892 1.00 98.25 82 MET A O 1
ATOM 638 N N . LEU A 1 83 ? -5.587 -7.159 2.533 1.00 98.19 83 LEU A N 1
ATOM 639 C CA . LEU A 1 83 ? -6.732 -6.509 3.180 1.00 98.19 83 LEU A CA 1
ATOM 640 C C . LEU A 1 83 ? -8.016 -7.336 3.075 1.00 98.19 83 LEU A C 1
ATOM 642 O O . LEU A 1 83 ? -8.770 -7.442 4.043 1.00 98.19 83 LEU A O 1
ATOM 646 N N . LYS A 1 84 ? -8.236 -7.992 1.933 1.00 98.19 84 LYS A N 1
ATOM 647 C CA . LYS A 1 84 ? -9.333 -8.945 1.757 1.00 98.19 84 LYS A CA 1
ATOM 648 C C . LYS A 1 84 ? -9.240 -10.097 2.757 1.00 98.19 84 LYS A C 1
ATOM 650 O O . LYS A 1 84 ? -10.227 -10.406 3.418 1.00 98.19 84 LYS A O 1
ATOM 655 N N . HIS A 1 85 ? -8.063 -10.709 2.898 1.00 97.94 85 HIS A N 1
ATOM 656 C CA . HIS A 1 85 ? -7.856 -11.793 3.857 1.00 97.94 85 HIS A CA 1
ATOM 657 C C . HIS A 1 85 ? -8.081 -11.329 5.301 1.00 97.94 85 HIS A C 1
ATOM 659 O O . HIS A 1 85 ? -8.713 -12.036 6.082 1.00 97.94 85 HIS A O 1
ATOM 665 N N . ILE A 1 86 ? -7.595 -10.137 5.649 1.00 97.19 86 ILE A N 1
ATOM 666 C CA . ILE A 1 86 ? -7.799 -9.527 6.964 1.00 97.19 86 ILE A CA 1
ATOM 667 C C . ILE A 1 86 ? -9.293 -9.381 7.266 1.00 97.19 86 ILE A C 1
ATOM 669 O O . ILE A 1 86 ? -9.748 -9.858 8.304 1.00 97.19 86 ILE A O 1
ATOM 673 N N . ARG A 1 87 ? -10.057 -8.785 6.346 1.00 95.56 87 ARG A N 1
ATOM 674 C CA . ARG A 1 87 ? -11.508 -8.614 6.482 1.00 95.56 87 ARG A CA 1
ATOM 675 C C . ARG A 1 87 ? -12.231 -9.951 6.665 1.00 95.56 87 ARG A C 1
ATOM 677 O O . ARG A 1 87 ? -13.132 -10.043 7.491 1.00 95.56 87 ARG A O 1
ATOM 684 N N . ASP A 1 88 ? -11.849 -10.969 5.895 1.00 96.00 88 ASP A N 1
ATOM 685 C CA . ASP A 1 88 ? -1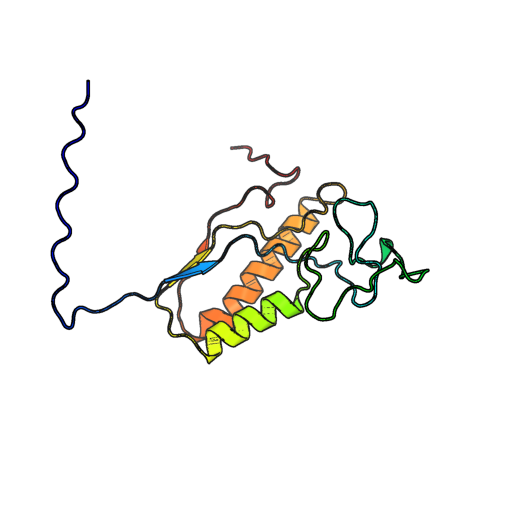2.568 -12.249 5.852 1.00 96.00 88 ASP A CA 1
ATOM 686 C C . ASP A 1 88 ? -12.219 -13.177 7.029 1.00 96.00 88 ASP A C 1
ATOM 688 O O . ASP A 1 88 ? -13.052 -13.979 7.451 1.00 96.00 88 ASP A O 1
ATOM 692 N N . CYS A 1 89 ? -11.000 -13.079 7.566 1.00 96.56 89 CYS A N 1
ATOM 693 C CA . CYS A 1 89 ? -10.464 -14.064 8.510 1.00 96.56 89 CYS A CA 1
ATOM 694 C C . CYS A 1 89 ? -10.194 -13.515 9.917 1.00 96.56 89 CYS A C 1
ATOM 696 O O . CYS A 1 89 ? -9.941 -14.307 10.827 1.00 96.56 89 CYS A O 1
ATOM 698 N N . GLN A 1 90 ? -10.190 -12.193 10.121 1.00 95.25 90 GLN A N 1
ATOM 699 C CA . GLN A 1 90 ? -9.777 -11.583 11.387 1.00 95.25 90 GLN A CA 1
ATOM 700 C C . GLN A 1 90 ? -10.882 -10.740 12.021 1.00 95.25 90 GLN A C 1
ATOM 702 O O . GLN A 1 90 ? -11.575 -9.971 11.364 1.00 95.25 90 GLN A O 1
ATOM 707 N N . LYS A 1 91 ? -10.986 -10.832 13.351 1.00 94.62 91 LYS A N 1
ATOM 708 C CA . LYS A 1 91 ? -11.693 -9.842 14.169 1.00 94.62 91 LYS A CA 1
ATOM 709 C C . LYS A 1 91 ? -10.698 -8.774 14.612 1.00 94.62 91 LYS A C 1
ATOM 711 O O . LYS A 1 91 ? -9.670 -9.121 15.198 1.00 94.62 91 LYS A O 1
ATOM 716 N N . ILE A 1 92 ? -11.009 -7.513 14.339 1.00 96.88 92 ILE A N 1
ATOM 717 C CA . ILE A 1 92 ? -10.163 -6.357 14.648 1.00 96.88 92 ILE A CA 1
ATOM 718 C C . ILE A 1 92 ? -11.030 -5.305 15.328 1.00 96.88 92 ILE A C 1
ATOM 720 O O . ILE A 1 92 ? -12.147 -5.060 14.879 1.00 96.88 92 ILE A O 1
ATOM 724 N N . ASP A 1 93 ? -10.518 -4.709 16.402 1.00 96.62 93 ASP A N 1
ATOM 725 C CA . ASP A 1 93 ? -11.209 -3.635 17.119 1.00 96.62 93 ASP A CA 1
ATOM 726 C C . ASP A 1 93 ? -10.794 -2.252 16.589 1.00 96.62 93 ASP A C 1
ATOM 728 O O . ASP A 1 93 ? -11.633 -1.367 16.450 1.00 96.62 93 ASP A O 1
ATOM 732 N N . TYR A 1 94 ? -9.513 -2.068 16.250 1.00 97.44 94 TYR A N 1
ATOM 733 C CA . TYR A 1 94 ? -9.007 -0.891 15.535 1.00 97.44 94 TYR A CA 1
ATOM 734 C C . TYR A 1 94 ? -7.682 -1.188 14.823 1.00 97.44 94 TYR A C 1
ATOM 736 O O . TYR A 1 94 ? -7.009 -2.186 15.109 1.00 97.44 94 TYR A O 1
ATOM 744 N N . VAL A 1 95 ? -7.306 -0.304 13.899 1.00 98.31 95 VAL A N 1
ATOM 745 C CA . VAL A 1 95 ? -6.054 -0.382 13.139 1.00 98.31 95 VAL A CA 1
ATOM 746 C C . VAL A 1 95 ? -5.142 0.783 13.496 1.00 98.31 95 VAL A C 1
ATOM 748 O O . VAL A 1 95 ? -5.583 1.929 13.544 1.00 98.31 95 VAL A O 1
ATOM 751 N N . ILE A 1 96 ? -3.863 0.491 13.698 1.00 98.56 96 ILE A N 1
ATOM 752 C CA . ILE A 1 96 ? -2.779 1.472 13.667 1.00 98.56 96 ILE A CA 1
ATOM 753 C C . ILE A 1 96 ? -2.087 1.317 12.317 1.00 98.56 96 ILE A C 1
ATOM 755 O O . ILE A 1 96 ? -1.691 0.208 11.955 1.00 98.56 96 ILE A O 1
ATOM 759 N N . TRP A 1 97 ? -1.947 2.409 11.574 1.00 98.44 97 TRP A N 1
ATOM 760 C CA . TRP A 1 97 ? -1.251 2.411 10.294 1.00 98.44 97 TRP A CA 1
ATOM 761 C C . TRP A 1 97 ? -0.131 3.445 10.310 1.00 98.44 97 TRP A C 1
ATOM 763 O O . TRP A 1 97 ? -0.394 4.632 10.447 1.00 98.44 97 TRP A O 1
ATOM 773 N N . THR A 1 98 ? 1.117 3.001 10.201 1.00 98.38 98 THR A N 1
ATOM 774 C CA . THR A 1 98 ? 2.300 3.849 10.414 1.00 98.38 98 THR A CA 1
ATOM 775 C C . THR A 1 98 ? 2.955 4.380 9.137 1.00 98.38 98 THR A C 1
ATOM 777 O O . THR A 1 98 ? 4.118 4.756 9.180 1.00 98.38 98 THR A O 1
ATOM 780 N N . GLY A 1 99 ? 2.202 4.484 8.038 1.00 97.69 99 GLY A N 1
ATOM 781 C CA . GLY A 1 99 ? 2.659 5.148 6.812 1.00 97.69 99 GLY A CA 1
ATOM 782 C C . GLY A 1 99 ? 3.543 4.275 5.920 1.00 97.69 99 GLY A C 1
ATOM 783 O O . GLY A 1 99 ? 3.372 3.052 5.899 1.00 97.69 99 GLY A O 1
ATOM 784 N N . ASP A 1 100 ? 4.418 4.931 5.152 1.00 97.88 100 ASP A N 1
ATOM 785 C CA . ASP A 1 100 ? 5.289 4.360 4.119 1.00 97.88 100 ASP A CA 1
ATOM 786 C C . ASP A 1 100 ? 4.511 3.587 3.044 1.00 97.88 100 ASP A C 1
ATOM 788 O O . ASP A 1 100 ? 4.576 2.370 2.854 1.00 97.88 100 ASP A O 1
ATOM 792 N N . SER A 1 101 ? 3.680 4.357 2.348 1.00 97.31 101 SER A N 1
ATOM 793 C CA . SER A 1 101 ? 2.776 3.900 1.289 1.00 97.31 101 SER A CA 1
ATOM 794 C C . SER A 1 101 ? 3.397 4.015 -0.096 1.00 97.31 101 SER A C 1
ATOM 796 O O . SER A 1 101 ? 3.069 3.228 -0.981 1.00 97.31 101 SER A O 1
ATOM 798 N N . VAL A 1 102 ? 4.239 5.032 -0.289 1.00 97.38 102 VAL A N 1
ATOM 799 C CA . VAL A 1 102 ? 4.877 5.373 -1.566 1.00 97.38 102 VAL A CA 1
ATOM 800 C C . VAL A 1 102 ? 6.065 4.444 -1.795 1.00 97.38 102 VAL A C 1
ATOM 802 O O . VAL A 1 102 ? 6.832 4.192 -0.871 1.00 97.38 102 VAL A O 1
ATOM 805 N N . ALA A 1 103 ? 6.201 3.916 -3.009 1.00 97.06 103 ALA A N 1
ATOM 806 C CA . ALA A 1 103 ? 7.291 3.020 -3.380 1.00 97.06 103 ALA A CA 1
ATOM 807 C C . ALA A 1 103 ? 8.672 3.714 -3.347 1.00 97.06 103 ALA A C 1
ATOM 809 O O . ALA A 1 103 ? 8.798 4.935 -3.232 1.00 97.06 103 ALA A O 1
ATOM 810 N N . HIS A 1 104 ? 9.732 2.920 -3.448 1.00 96.44 104 HIS A N 1
ATOM 811 C CA . HIS A 1 104 ? 11.125 3.355 -3.390 1.00 96.44 104 HIS A CA 1
ATOM 812 C C . HIS A 1 104 ? 11.642 3.964 -4.707 1.00 96.44 104 HIS A C 1
ATOM 814 O O . HIS A 1 104 ? 12.848 3.987 -4.940 1.00 96.44 104 HIS A O 1
ATOM 820 N N . ASP A 1 105 ? 10.773 4.507 -5.563 1.00 91.69 105 ASP A N 1
ATOM 821 C CA . ASP A 1 105 ? 11.137 5.206 -6.802 1.00 91.69 105 ASP A CA 1
ATOM 822 C C . ASP A 1 105 ? 11.384 6.702 -6.602 1.00 91.69 105 ASP A C 1
ATOM 824 O O . ASP A 1 105 ? 10.993 7.524 -7.427 1.00 91.69 105 ASP A O 1
ATOM 828 N N . TYR A 1 106 ? 12.070 7.058 -5.517 1.00 89.00 106 TYR A N 1
ATOM 829 C CA . TYR A 1 106 ? 12.293 8.435 -5.056 1.00 89.00 106 TYR A CA 1
ATOM 830 C C . TYR A 1 106 ? 12.954 9.370 -6.090 1.00 89.00 106 TYR A C 1
ATOM 832 O O . TYR A 1 106 ? 12.955 10.587 -5.927 1.00 89.00 106 TYR A O 1
ATOM 840 N N . TRP A 1 107 ? 13.576 8.831 -7.143 1.00 90.31 107 TRP A N 1
ATOM 841 C CA . TRP A 1 107 ? 14.131 9.624 -8.249 1.00 90.31 107 TRP A CA 1
ATOM 842 C C . TRP A 1 107 ? 13.072 10.074 -9.261 1.00 90.31 107 TRP A C 1
ATOM 844 O O . TRP A 1 107 ? 13.360 10.915 -10.111 1.00 90.31 107 TRP A O 1
ATOM 854 N N . ASN A 1 108 ? 11.873 9.498 -9.201 1.00 89.94 108 ASN A N 1
ATOM 855 C CA . ASN A 1 108 ? 10.775 9.712 -10.134 1.00 89.94 108 ASN A CA 1
ATOM 856 C C . ASN A 1 108 ? 9.439 9.951 -9.404 1.00 89.94 108 ASN A C 1
ATOM 858 O O . ASN A 1 108 ? 8.375 9.570 -9.895 1.00 89.94 108 ASN A O 1
ATOM 862 N N . THR A 1 109 ? 9.493 10.594 -8.238 1.00 92.25 109 THR A N 1
ATOM 863 C CA . THR A 1 109 ? 8.321 11.025 -7.472 1.00 92.25 109 THR A CA 1
ATOM 864 C C . THR A 1 109 ? 7.985 12.499 -7.720 1.00 92.25 109 THR A C 1
ATOM 866 O O . THR A 1 109 ? 8.784 13.302 -8.199 1.00 92.25 109 THR A O 1
ATOM 869 N N . SER A 1 110 ? 6.734 12.850 -7.442 1.00 95.38 110 SER A N 1
ATOM 870 C CA . SER A 1 110 ? 6.176 14.200 -7.485 1.00 95.38 110 SER A CA 1
ATOM 871 C C . SER A 1 110 ? 5.126 14.321 -6.385 1.00 95.38 110 SER A C 1
ATOM 873 O O . SER A 1 110 ? 4.595 13.317 -5.900 1.00 95.38 110 SER A O 1
ATOM 875 N N . ARG A 1 111 ? 4.755 15.549 -6.011 1.00 95.19 111 ARG A N 1
ATOM 876 C CA . ARG A 1 111 ? 3.682 15.755 -5.031 1.00 95.19 111 ARG A CA 1
ATOM 877 C C . ARG A 1 111 ? 2.388 15.090 -5.499 1.00 95.19 111 ARG A C 1
ATOM 879 O O . ARG A 1 111 ? 1.679 14.480 -4.704 1.00 95.19 111 ARG A O 1
ATOM 886 N N . GLU A 1 112 ? 2.084 15.211 -6.783 1.00 96.56 112 GLU A N 1
ATOM 887 C CA . GLU A 1 112 ? 0.881 14.674 -7.404 1.00 96.56 112 GLU A CA 1
ATOM 888 C C . GLU A 1 112 ? 0.878 13.141 -7.394 1.00 96.56 112 GLU A C 1
ATOM 890 O O . GLU A 1 112 ? -0.134 12.544 -7.027 1.00 96.56 112 GLU A O 1
ATOM 895 N N . SER A 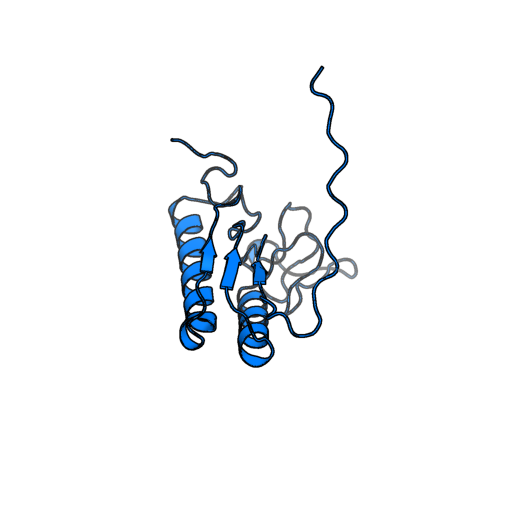1 113 ? 2.000 12.497 -7.735 1.00 95.44 113 SER A N 1
ATOM 896 C CA . SER A 1 113 ? 2.107 11.033 -7.699 1.00 95.44 113 SER A CA 1
ATOM 897 C C . SER A 1 113 ? 2.027 10.489 -6.274 1.00 95.44 113 SER A C 1
ATOM 899 O O . SER A 1 113 ? 1.304 9.521 -6.044 1.00 95.44 113 SER A O 1
ATOM 901 N N . ASN A 1 114 ? 2.682 11.131 -5.300 1.00 96.44 114 ASN A N 1
ATOM 902 C CA . ASN A 1 114 ? 2.638 10.690 -3.902 1.00 96.44 114 ASN A CA 1
ATOM 903 C C . ASN A 1 114 ? 1.221 10.822 -3.337 1.00 96.44 114 ASN A C 1
ATOM 905 O O . ASN A 1 114 ? 0.708 9.886 -2.726 1.00 96.44 114 ASN A O 1
ATOM 909 N N . LEU A 1 115 ? 0.537 11.941 -3.612 1.00 97.00 115 LEU A N 1
ATOM 910 C CA . LEU A 1 115 ? -0.869 12.114 -3.239 1.00 97.00 115 LEU A CA 1
ATOM 911 C C . LEU A 1 115 ? -1.774 11.063 -3.889 1.00 97.00 115 LEU A C 1
ATOM 913 O O . LEU A 1 115 ? -2.696 10.589 -3.231 1.00 97.00 115 LEU A O 1
ATOM 917 N N . ALA A 1 116 ? -1.516 10.671 -5.139 1.00 97.50 116 ALA A N 1
ATOM 918 C CA . ALA A 1 116 ? -2.281 9.618 -5.802 1.00 97.50 116 ALA A CA 1
ATOM 919 C C . ALA A 1 116 ? -2.092 8.248 -5.129 1.00 97.50 116 ALA A C 1
ATOM 921 O O . ALA A 1 116 ? -3.066 7.513 -4.968 1.00 97.50 116 ALA A O 1
ATOM 922 N N . VAL A 1 117 ? -0.873 7.915 -4.689 1.00 97.56 117 VAL A N 1
ATOM 923 C CA . VAL A 1 1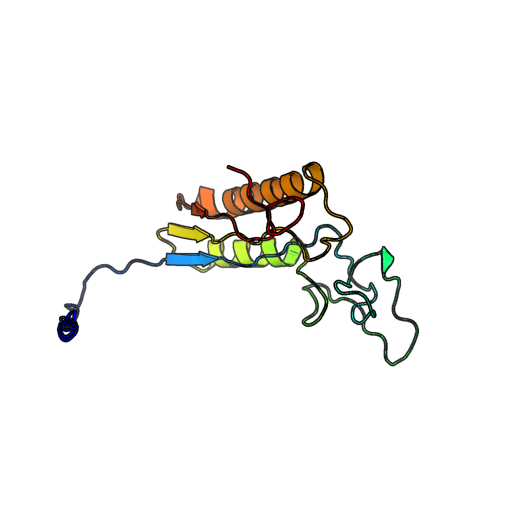17 ? -0.605 6.677 -3.937 1.00 97.56 117 VAL A CA 1
ATOM 924 C C . VAL A 1 117 ? -1.262 6.720 -2.556 1.00 97.56 117 VAL A C 1
ATOM 926 O O . VAL A 1 117 ? -1.928 5.764 -2.168 1.00 97.56 117 VAL A O 1
ATOM 929 N N . ILE A 1 118 ? -1.163 7.837 -1.831 1.00 97.62 118 ILE A N 1
ATOM 930 C CA . ILE A 1 118 ? -1.821 8.013 -0.524 1.00 97.62 118 ILE A CA 1
ATOM 931 C C . ILE A 1 118 ? -3.348 7.901 -0.666 1.00 97.62 118 ILE A C 1
ATOM 933 O O . ILE A 1 118 ? -4.003 7.217 0.125 1.00 97.62 118 ILE A O 1
ATOM 937 N N . ASP A 1 119 ? -3.931 8.531 -1.687 1.00 98.19 119 ASP A N 1
ATOM 938 C CA . ASP A 1 119 ? -5.363 8.450 -1.992 1.00 98.19 119 ASP A CA 1
ATOM 939 C C . ASP A 1 119 ? -5.784 7.014 -2.345 1.00 98.19 119 ASP A C 1
ATOM 941 O O . ASP A 1 119 ? -6.782 6.514 -1.824 1.00 98.19 119 ASP A O 1
ATOM 945 N N . TYR A 1 120 ? -4.991 6.307 -3.154 1.00 98.56 120 TYR A N 1
ATOM 946 C CA . TYR A 1 120 ? -5.219 4.895 -3.454 1.00 98.56 120 TYR A CA 1
ATOM 947 C C . TYR A 1 120 ? -5.195 4.036 -2.181 1.00 98.56 120 TYR A C 1
ATOM 949 O O . TYR A 1 120 ? -6.129 3.266 -1.932 1.00 98.56 120 TYR A O 1
ATOM 957 N N . THR A 1 121 ? -4.162 4.177 -1.352 1.00 97.88 121 THR A N 1
ATOM 958 C CA . THR A 1 121 ? -3.969 3.362 -0.147 1.00 97.88 121 THR A CA 1
ATOM 959 C C . THR A 1 121 ? -5.063 3.624 0.886 1.00 97.88 121 THR A C 1
ATOM 961 O O . THR A 1 121 ? -5.669 2.677 1.392 1.00 97.88 121 THR A O 1
ATOM 964 N N . THR A 1 122 ? -5.405 4.892 1.136 1.00 97.62 122 THR A N 1
ATOM 965 C CA . THR A 1 122 ? -6.489 5.278 2.059 1.00 97.62 122 THR A CA 1
ATOM 966 C C . THR A 1 122 ? -7.855 4.773 1.590 1.00 97.62 122 THR A C 1
ATOM 968 O O . THR A 1 122 ? -8.581 4.160 2.374 1.00 97.62 122 THR A O 1
ATOM 971 N N . LYS A 1 123 ? -8.199 4.942 0.305 1.00 98.25 123 LYS A N 1
ATOM 972 C CA . LYS A 1 123 ? -9.458 4.427 -0.265 1.00 98.25 123 LYS A CA 1
ATOM 973 C C . LYS A 1 123 ? -9.531 2.908 -0.237 1.00 98.25 123 LYS A C 1
ATOM 975 O O . LYS A 1 123 ? -10.604 2.350 -0.019 1.00 98.25 123 LYS A O 1
ATOM 980 N N . THR A 1 124 ? -8.408 2.232 -0.451 1.00 98.38 124 THR A N 1
ATOM 981 C CA . THR A 1 124 ? -8.352 0.769 -0.415 1.00 98.38 124 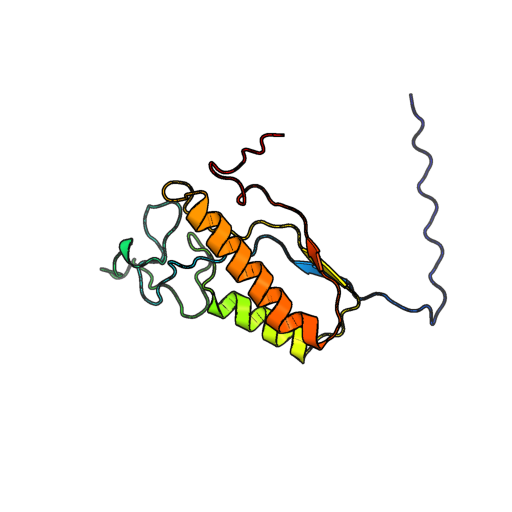THR A CA 1
ATOM 982 C C . THR A 1 124 ? -8.526 0.253 1.014 1.00 98.38 124 THR A C 1
ATOM 984 O O . THR A 1 124 ? -9.312 -0.668 1.227 1.00 98.38 124 THR A O 1
ATOM 987 N N . LEU A 1 125 ? -7.891 0.879 2.010 1.00 97.69 125 LEU A N 1
ATOM 988 C CA . LEU A 1 125 ? -8.141 0.578 3.425 1.00 97.69 125 LEU A CA 1
ATOM 989 C C . LEU A 1 125 ? -9.622 0.755 3.777 1.00 97.69 125 LEU A C 1
ATOM 991 O O . LEU A 1 125 ? -10.234 -0.187 4.279 1.00 97.69 125 LEU A O 1
ATOM 995 N N . ALA A 1 126 ? -10.209 1.904 3.433 1.00 97.38 126 ALA A N 1
ATOM 996 C CA . ALA A 1 126 ? -11.626 2.193 3.658 1.00 97.38 126 ALA A CA 1
ATOM 997 C C . ALA A 1 126 ? -12.536 1.133 3.009 1.00 97.38 126 ALA A C 1
ATOM 999 O O . ALA A 1 126 ? -13.375 0.525 3.670 1.00 97.38 126 ALA A O 1
ATOM 1000 N N . LYS A 1 127 ? -12.296 0.801 1.732 1.00 98.06 127 LYS A N 1
ATOM 1001 C CA . LYS A 1 127 ? -13.037 -0.230 0.981 1.00 98.06 127 LYS A CA 1
ATOM 1002 C C . LYS A 1 127 ? -13.102 -1.576 1.713 1.00 98.06 127 LYS A C 1
ATOM 1004 O O . LYS A 1 127 ? -14.134 -2.246 1.643 1.00 98.06 127 LYS A O 1
ATOM 1009 N N . TYR A 1 128 ? -12.017 -2.005 2.361 1.00 97.56 128 TYR A N 1
ATOM 1010 C CA . TYR A 1 128 ? -11.956 -3.316 3.015 1.00 97.56 128 TYR A CA 1
ATOM 1011 C C . TYR A 1 128 ? -12.303 -3.289 4.509 1.00 97.56 128 TYR A C 1
ATOM 1013 O O . TYR A 1 128 ? -12.779 -4.308 5.011 1.00 97.56 128 TYR A O 1
ATOM 1021 N N . LEU A 1 129 ? -12.091 -2.172 5.209 1.00 96.00 129 LEU A N 1
ATOM 1022 C CA . LEU A 1 129 ? -12.217 -2.087 6.670 1.00 96.00 129 LEU A CA 1
ATOM 1023 C C . LEU A 1 129 ? -13.474 -1.341 7.148 1.00 96.00 129 LEU A C 1
ATOM 1025 O O . LEU A 1 129 ? -14.041 -1.735 8.171 1.00 96.00 129 LEU A O 1
ATOM 1029 N N . ASP A 1 130 ? -13.972 -0.351 6.399 1.00 94.69 130 ASP A N 1
ATOM 1030 C CA . ASP A 1 130 ? -15.190 0.397 6.756 1.00 94.69 130 ASP A CA 1
ATOM 1031 C C . ASP A 1 130 ? -16.439 -0.489 6.876 1.00 94.69 130 ASP A C 1
ATOM 1033 O O . ASP A 1 130 ? -17.228 -0.259 7.797 1.00 94.69 130 ASP A O 1
ATOM 1037 N N . PRO A 1 131 ? -16.649 -1.532 6.038 1.00 94.31 131 PRO A N 1
ATOM 1038 C CA . PRO A 1 131 ? -17.804 -2.419 6.194 1.00 94.31 131 PRO A CA 1
ATOM 1039 C C . PRO A 1 131 ? -17.868 -3.120 7.558 1.00 94.31 131 PRO A C 1
ATOM 1041 O O . PRO A 1 131 ? -18.949 -3.506 7.998 1.00 94.31 131 PRO A O 1
ATOM 1044 N N . SER A 1 132 ? -16.723 -3.272 8.229 1.00 91.38 132 SER A N 1
ATOM 1045 C CA . SER A 1 132 ? -16.617 -3.854 9.570 1.00 91.38 132 SER A CA 1
ATOM 1046 C C . SER A 1 132 ? -16.710 -2.806 10.689 1.00 91.38 132 SER A C 1
ATOM 1048 O O . SER A 1 132 ? -16.651 -3.170 11.861 1.00 91.38 132 SER A O 1
ATOM 1050 N N . GLY A 1 133 ? -16.846 -1.516 10.353 1.00 93.94 133 GLY A N 1
ATOM 1051 C CA . GLY A 1 133 ? -16.918 -0.406 11.308 1.00 93.94 133 GLY A CA 1
ATOM 1052 C C . GLY A 1 133 ? -15.617 -0.152 12.075 1.00 93.94 133 GLY A C 1
ATOM 1053 O O . GLY A 1 133 ? -15.656 0.416 13.165 1.00 93.94 133 GLY A O 1
ATOM 1054 N N . VAL A 1 134 ? -14.477 -0.611 11.548 1.00 94.88 134 VAL A N 1
ATOM 1055 C CA . VAL A 1 134 ? -13.178 -0.540 12.228 1.00 94.88 134 VAL A CA 1
ATOM 1056 C C . VAL A 1 134 ? -12.529 0.818 11.974 1.00 94.88 134 VAL A C 1
ATOM 1058 O O . VAL A 1 134 ? -12.311 1.204 10.830 1.00 94.88 134 VAL A O 1
ATOM 1061 N N . THR A 1 135 ? -12.150 1.522 13.040 1.00 96.56 135 THR A N 1
ATOM 1062 C CA . THR A 1 135 ? -11.422 2.795 12.932 1.00 96.56 135 THR A CA 1
ATOM 1063 C C . THR A 1 135 ? -9.946 2.566 12.605 1.00 96.56 135 THR A C 1
ATOM 1065 O O . THR A 1 135 ? -9.283 1.740 13.239 1.00 96.56 135 THR A O 1
ATOM 1068 N N . VAL A 1 136 ? -9.415 3.345 11.659 1.00 97.88 136 VAL A N 1
ATOM 1069 C CA . VAL A 1 136 ? -7.990 3.375 11.301 1.00 97.88 136 VAL A CA 1
ATOM 1070 C C . VAL A 1 136 ? -7.349 4.656 11.836 1.00 97.88 136 VAL A C 1
ATOM 1072 O O . VAL A 1 136 ? -7.836 5.753 11.572 1.00 97.88 136 VAL A O 1
ATOM 1075 N N . PHE A 1 137 ? -6.244 4.517 12.568 1.00 98.12 137 PHE A N 1
ATOM 1076 C CA . PHE A 1 137 ? -5.434 5.624 13.076 1.00 98.12 137 PHE A CA 1
ATOM 1077 C C . PHE A 1 137 ? -4.118 5.707 12.288 1.00 98.12 137 PHE A C 1
ATOM 1079 O O . PHE A 1 137 ? -3.230 4.881 12.524 1.00 98.12 137 PHE A O 1
ATOM 1086 N N . PRO A 1 138 ? -3.994 6.654 11.340 1.00 97.81 138 PRO A N 1
ATOM 1087 C CA . PRO A 1 138 ? -2.803 6.784 10.514 1.00 97.81 138 PRO A CA 1
ATOM 1088 C C . PRO A 1 138 ? -1.704 7.624 11.183 1.00 97.81 138 PRO A C 1
ATOM 1090 O O . PRO A 1 138 ? -1.977 8.528 11.976 1.00 97.81 138 PRO A O 1
ATOM 1093 N N . ALA A 1 139 ? -0.467 7.378 10.770 1.00 97.69 139 ALA A N 1
ATOM 1094 C CA . ALA A 1 139 ? 0.682 8.261 10.890 1.00 97.69 139 ALA A CA 1
ATOM 1095 C C . ALA A 1 139 ? 1.375 8.364 9.521 1.00 97.69 139 ALA A C 1
ATOM 1097 O O . ALA A 1 139 ? 1.221 7.479 8.680 1.00 97.69 139 ALA A O 1
ATOM 1098 N N . LEU A 1 140 ? 2.108 9.454 9.297 1.00 96.81 140 LEU A N 1
ATOM 1099 C CA . LEU A 1 140 ? 2.939 9.616 8.103 1.00 96.81 140 LEU A CA 1
ATOM 1100 C C . LEU A 1 140 ? 4.283 8.913 8.337 1.00 96.81 140 LEU A C 1
ATOM 1102 O O . LEU A 1 140 ? 4.866 9.079 9.412 1.00 96.81 140 LEU A O 1
ATOM 1106 N N . GLY A 1 141 ? 4.737 8.142 7.351 1.00 97.25 141 GLY A N 1
ATOM 1107 C CA . GLY A 1 141 ? 6.073 7.550 7.290 1.00 97.25 141 GLY A CA 1
ATOM 1108 C C . GLY A 1 141 ? 7.074 8.570 6.762 1.00 97.25 141 GLY A C 1
ATOM 1109 O O . GLY A 1 141 ? 6.822 9.770 6.843 1.00 97.25 141 GLY A O 1
ATOM 1110 N N . ASN A 1 142 ? 8.223 8.155 6.244 1.00 96.56 142 ASN A N 1
ATOM 1111 C CA . ASN A 1 142 ? 9.209 9.074 5.667 1.00 96.56 142 ASN A CA 1
ATOM 1112 C C . ASN A 1 142 ? 9.083 9.214 4.136 1.00 96.56 142 ASN A C 1
ATOM 1114 O O . ASN A 1 142 ? 9.518 10.227 3.580 1.00 96.56 142 ASN A O 1
ATOM 1118 N N . HIS A 1 143 ? 8.417 8.267 3.467 1.00 97.06 143 HIS A N 1
ATOM 1119 C CA . HIS A 1 143 ? 8.223 8.259 2.013 1.00 97.06 143 HIS A CA 1
ATOM 1120 C C . HIS A 1 143 ? 7.031 9.099 1.519 1.00 97.06 143 HIS A C 1
ATOM 1122 O O . HIS A 1 143 ? 6.917 9.349 0.321 1.00 97.06 143 HIS A O 1
ATOM 1128 N N . GLU A 1 144 ? 6.143 9.572 2.400 1.00 95.75 144 GLU A N 1
ATOM 1129 C CA . GLU A 1 144 ? 4.983 10.383 1.992 1.00 95.75 144 GLU A CA 1
ATOM 1130 C C . GLU A 1 144 ? 5.351 11.786 1.466 1.00 95.75 144 GLU A C 1
ATOM 1132 O O . GLU A 1 144 ? 4.616 12.347 0.646 1.00 95.75 144 GLU A O 1
ATOM 1137 N N . GLY A 1 145 ? 6.465 12.365 1.926 1.00 93.38 145 GLY A N 1
ATOM 1138 C CA . GLY A 1 145 ? 6.955 13.672 1.478 1.00 93.38 145 GLY A CA 1
ATOM 1139 C C . GLY A 1 145 ? 7.553 13.656 0.067 1.00 93.38 145 GLY A C 1
ATOM 1140 O O . GLY A 1 145 ? 8.051 12.636 -0.397 1.00 93.38 145 GLY A O 1
ATOM 1141 N N . GLU A 1 146 ? 7.535 14.810 -0.606 1.00 93.12 146 GLU A N 1
ATOM 1142 C CA . GLU A 1 146 ? 8.266 15.035 -1.859 1.00 93.12 146 GLU A CA 1
ATOM 1143 C C . GLU A 1 146 ? 9.129 16.305 -1.740 1.00 93.12 146 GLU A C 1
ATOM 1145 O O . GLU A 1 146 ? 8.574 17.407 -1.619 1.00 93.12 146 GLU A O 1
ATOM 1150 N N . PRO A 1 147 ? 10.471 16.200 -1.785 1.00 93.06 147 PRO A N 1
ATOM 1151 C CA . PRO A 1 147 ? 11.265 14.960 -1.773 1.00 93.06 147 PRO A CA 1
ATOM 1152 C C . PRO A 1 147 ? 11.058 14.112 -0.505 1.00 93.06 147 PRO A C 1
ATOM 1154 O O . PRO A 1 147 ? 10.707 14.667 0.541 1.00 93.06 147 PRO A O 1
ATOM 1157 N N . SER A 1 148 ? 11.332 12.804 -0.576 1.00 92.25 148 SER A N 1
ATOM 1158 C CA . SER A 1 148 ? 11.284 11.893 0.584 1.00 92.25 148 SER A CA 1
ATOM 1159 C C . SER A 1 148 ? 12.089 12.431 1.777 1.00 92.25 148 SER A C 1
ATOM 1161 O O . SER A 1 148 ? 13.051 13.186 1.609 1.00 92.25 148 SER A O 1
ATOM 1163 N N . ASP A 1 149 ? 11.668 12.073 2.993 1.00 93.56 149 ASP A N 1
ATOM 1164 C CA . ASP A 1 149 ? 12.219 12.521 4.285 1.00 93.56 149 ASP A CA 1
ATOM 1165 C C . ASP A 1 149 ? 12.013 14.010 4.623 1.00 93.56 149 ASP A C 1
ATOM 1167 O O . ASP A 1 149 ? 12.451 14.476 5.682 1.00 93.56 149 ASP A O 1
ATOM 1171 N N . ARG A 1 150 ? 11.356 14.796 3.758 1.00 90.50 150 ARG A N 1
ATOM 1172 C CA . ARG A 1 150 ? 11.201 16.246 3.961 1.00 90.50 150 ARG A CA 1
ATOM 1173 C C . ARG A 1 150 ? 9.802 16.631 4.420 1.00 90.50 150 ARG A C 1
ATOM 1175 O O . ARG A 1 150 ? 8.871 16.743 3.627 1.00 90.50 150 ARG A O 1
ATOM 1182 N N . TYR A 1 151 ? 9.705 16.962 5.705 1.00 88.50 151 TYR A N 1
ATOM 1183 C CA . TYR A 1 151 ? 8.509 17.522 6.331 1.00 88.50 151 TYR A CA 1
ATOM 1184 C C . TYR A 1 151 ? 8.742 18.987 6.701 1.00 88.50 151 TYR A C 1
ATOM 1186 O O . TYR A 1 151 ? 9.463 19.291 7.651 1.00 88.50 151 TYR A O 1
ATOM 1194 N N . PHE A 1 152 ? 8.146 19.902 5.933 1.00 78.38 152 PHE A N 1
ATOM 1195 C CA . PHE A 1 152 ? 8.135 21.329 6.256 1.00 78.38 152 PHE A CA 1
ATOM 1196 C C . PHE A 1 152 ? 6.885 21.644 7.088 1.00 78.38 152 PHE A C 1
ATOM 1198 O O . PHE A 1 152 ? 5.773 21.321 6.665 1.00 78.38 152 PHE A O 1
ATOM 1205 N N . LEU A 1 153 ? 7.084 22.242 8.265 1.00 53.06 153 LEU A N 1
ATOM 1206 C CA . LEU A 1 153 ? 6.033 22.766 9.145 1.00 53.06 153 LEU A CA 1
ATOM 1207 C C . LEU A 1 153 ? 5.863 24.273 8.946 1.00 53.06 153 LEU A C 1
ATOM 1209 O O . LEU A 1 153 ? 6.897 24.948 8.732 1.00 53.06 153 LEU A O 1
#